Protein AF-A0A2K1WMF1-F1 (afdb_monomer_lite)

Sequence (104 aa):
MASLTKFKQTKEREDVFKSIQCYMYETKSSEEEEAHEYIRNLISNAWKKINEYQFANSHVSQAFIEVAMNLPRMAQCMYQYGDGYGVVHLETKDRVKSSLIKPL

InterPro domains:
  IPR005630 Terpene synthase, metal-binding domain [PF03936] (4-49)
  IPR008949 Isoprenoid synthase domain superfamily [G3DSA:1.10.600.10] (1-104)
  IPR008949 Isoprenoid synthase domain superfamily [SSF48576] (11-104)
  IPR050148 Terpene synthase-like [PTHR31225] (9-87)

Structure (mmCIF, N/CA/C/O backbone):
data_AF-A0A2K1WMF1-F1
#
_entry.id   AF-A0A2K1WMF1-F1
#
loop_
_atom_site.group_PDB
_atom_site.id
_atom_site.type_symbol
_atom_site.label_atom_id
_atom_site.label_alt_id
_atom_site.label_comp_id
_atom_site.label_asym_id
_atom_site.label_entity_id
_atom_site.label_seq_id
_atom_site.pdbx_PDB_ins_code
_atom_site.Cartn_x
_atom_site.Cartn_y
_atom_site.Cartn_z
_atom_site.occupancy
_atom_site.B_iso_or_equiv
_atom_site.auth_seq_id
_atom_site.auth_comp_id
_atom_site.auth_asym_id
_atom_site.auth_atom_id
_atom_site.pdbx_PDB_model_num
ATOM 1 N N . MET A 1 1 ? -2.964 -1.030 2.911 1.00 45.78 1 MET A N 1
ATOM 2 C CA . MET A 1 1 ? -4.273 -1.041 2.217 1.00 45.78 1 MET A CA 1
ATOM 3 C C . MET A 1 1 ? -4.992 -2.372 2.416 1.00 45.78 1 MET A C 1
ATOM 5 O O . MET A 1 1 ? -6.013 -2.348 3.077 1.00 45.78 1 MET A O 1
ATOM 9 N N . ALA A 1 2 ? -4.436 -3.526 2.015 1.00 44.34 2 ALA A N 1
ATOM 10 C CA . ALA A 1 2 ? -5.040 -4.838 2.325 1.00 44.34 2 ALA A CA 1
ATOM 11 C C . ALA A 1 2 ? -5.316 -5.055 3.834 1.00 44.34 2 ALA A C 1
ATOM 13 O O . ALA A 1 2 ? -6.365 -5.567 4.214 1.00 44.34 2 ALA A O 1
ATOM 14 N N . SER A 1 3 ? -4.421 -4.579 4.709 1.00 46.81 3 SER A N 1
ATOM 15 C CA . SER A 1 3 ? -4.611 -4.627 6.169 1.00 46.81 3 SER A CA 1
ATOM 16 C C . SER A 1 3 ? -5.651 -3.633 6.710 1.00 46.81 3 SER A C 1
ATOM 18 O O . SER A 1 3 ? -6.144 -3.837 7.812 1.00 46.81 3 SER A O 1
ATOM 20 N N . LEU A 1 4 ? -5.993 -2.579 5.957 1.00 51.06 4 LEU A N 1
ATOM 21 C CA . LEU A 1 4 ? -6.949 -1.542 6.374 1.00 51.06 4 LEU A CA 1
ATOM 22 C C . LEU A 1 4 ? -8.393 -1.967 6.103 1.00 51.06 4 LEU A C 1
ATOM 24 O O . LEU A 1 4 ? -9.279 -1.733 6.915 1.00 51.06 4 LEU A O 1
ATOM 28 N N . THR A 1 5 ? -8.641 -2.613 4.966 1.00 47.06 5 THR A N 1
ATOM 29 C CA . THR A 1 5 ? -10.014 -2.781 4.474 1.00 47.06 5 THR A CA 1
ATOM 30 C C . THR A 1 5 ? -10.697 -4.063 4.914 1.00 47.06 5 THR A C 1
ATOM 32 O O . THR A 1 5 ? -11.915 -4.208 4.850 1.00 47.06 5 THR A O 1
ATOM 35 N N . LYS A 1 6 ? -9.918 -4.970 5.488 1.00 46.91 6 LYS A N 1
ATOM 36 C CA . LYS A 1 6 ? -10.385 -6.228 6.059 1.00 46.91 6 LYS A CA 1
ATOM 37 C C . LYS A 1 6 ? -11.077 -6.016 7.428 1.00 46.91 6 LYS A C 1
ATOM 39 O O . LYS A 1 6 ? -11.358 -6.991 8.114 1.00 46.91 6 LYS A O 1
ATOM 44 N N . PHE A 1 7 ? -11.305 -4.768 7.850 1.00 45.44 7 PHE A N 1
ATOM 45 C CA . PHE A 1 7 ? -11.810 -4.370 9.171 1.00 45.44 7 PHE A CA 1
ATOM 46 C C . PHE A 1 7 ? -13.276 -4.773 9.435 1.00 45.44 7 PHE A C 1
ATOM 48 O O . PHE A 1 7 ? -13.590 -5.210 10.536 1.00 45.44 7 PHE A O 1
ATOM 55 N N . LYS A 1 8 ? -14.169 -4.729 8.430 1.00 39.06 8 LYS A N 1
ATOM 56 C CA . LYS A 1 8 ? -15.614 -4.978 8.643 1.00 39.06 8 LYS A CA 1
ATOM 57 C C . LYS A 1 8 ? -16.088 -6.436 8.536 1.00 39.06 8 LYS A C 1
ATOM 59 O O . LYS A 1 8 ? -17.201 -6.714 8.964 1.00 39.06 8 LYS A O 1
ATOM 64 N N . GLN A 1 9 ? -15.302 -7.363 7.977 1.00 41.38 9 GLN A N 1
ATOM 65 C CA . GLN A 1 9 ? -15.784 -8.729 7.673 1.00 41.38 9 GLN A CA 1
ATOM 66 C C . GLN A 1 9 ? -15.103 -9.863 8.453 1.00 41.38 9 GLN A C 1
ATOM 68 O O . GLN A 1 9 ? -15.550 -11.002 8.382 1.00 41.38 9 GLN A O 1
ATOM 73 N N . THR A 1 10 ? -14.053 -9.598 9.232 1.00 36.97 10 THR A N 1
ATOM 74 C CA . THR A 1 10 ? -13.353 -10.650 9.989 1.00 36.97 10 THR A CA 1
ATOM 75 C C . THR A 1 10 ? -13.647 -10.530 11.480 1.00 36.97 10 THR A C 1
ATOM 77 O O . THR A 1 10 ? -12.786 -10.109 12.249 1.00 36.97 10 THR A O 1
ATOM 80 N N . LYS A 1 11 ? -14.865 -10.872 11.902 1.00 41.28 11 LYS A N 1
ATOM 81 C CA . LYS A 1 11 ? -15.127 -11.138 13.327 1.00 41.28 11 LYS A CA 1
ATOM 82 C C . LYS A 1 11 ? -14.911 -12.618 13.692 1.00 41.28 11 LYS A C 1
ATOM 84 O O . LYS A 1 11 ? -14.880 -12.939 14.869 1.00 41.28 11 LYS A O 1
ATOM 89 N N . GLU A 1 12 ? -14.709 -13.503 12.706 1.00 44.50 12 GLU A N 1
ATOM 90 C CA . GLU A 1 12 ? -14.765 -14.966 12.914 1.00 44.50 12 GLU A CA 1
ATOM 91 C C . GLU A 1 12 ? -13.575 -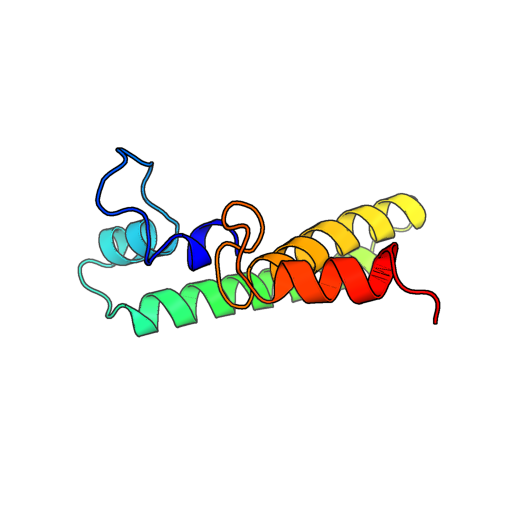15.780 12.373 1.0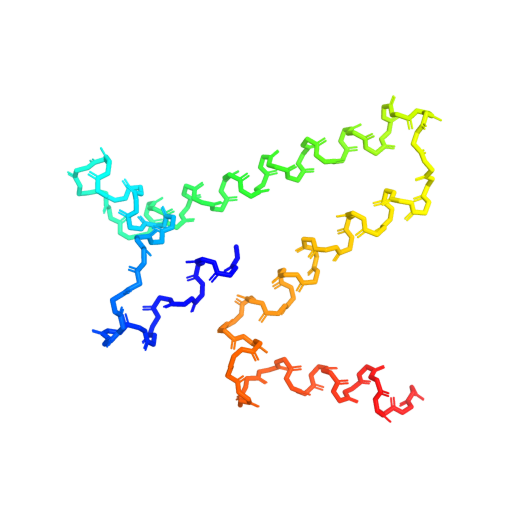0 44.50 12 GLU A C 1
ATOM 93 O O . GLU A 1 12 ? -13.617 -17.006 12.394 1.00 44.50 12 GLU A O 1
ATOM 98 N N . ARG A 1 13 ? -12.490 -15.155 11.900 1.00 44.94 13 ARG A N 1
ATOM 99 C CA . ARG A 1 13 ? -11.257 -15.900 11.589 1.00 44.94 13 ARG A CA 1
ATOM 100 C C . ARG A 1 13 ? -10.131 -15.411 12.475 1.00 44.94 13 ARG A C 1
ATOM 102 O O . ARG A 1 13 ? -9.902 -14.210 12.561 1.00 44.94 13 ARG A O 1
ATOM 109 N N . GLU A 1 14 ? -9.483 -16.373 13.117 1.00 43.78 14 GLU A N 1
ATOM 110 C CA . GLU A 1 14 ? -8.247 -16.284 13.889 1.00 43.78 14 GLU A CA 1
ATOM 111 C C . GLU A 1 14 ? -7.128 -15.730 12.978 1.00 43.78 14 GLU A C 1
ATOM 113 O O . GLU A 1 14 ? -6.332 -16.467 12.407 1.00 43.78 14 GLU A O 1
ATOM 118 N N . ASP A 1 15 ? -7.166 -14.423 12.710 1.00 54.12 15 ASP A N 1
ATOM 119 C CA . ASP A 1 15 ? -6.271 -13.710 11.793 1.00 54.12 15 ASP A CA 1
ATOM 120 C C . ASP A 1 15 ? -5.287 -12.886 12.640 1.00 54.12 15 ASP A C 1
ATOM 122 O O . ASP A 1 15 ? -5.673 -12.265 13.635 1.00 54.12 15 ASP A O 1
ATOM 126 N N . VAL A 1 16 ? -4.012 -12.883 12.240 1.00 56.66 16 VAL A N 1
ATOM 127 C CA . VAL A 1 16 ? -2.938 -12.060 12.824 1.00 56.66 16 VAL A CA 1
ATOM 128 C C . VAL A 1 16 ? -3.412 -10.608 12.964 1.00 56.66 16 VAL A C 1
ATOM 130 O O . VAL A 1 16 ? -4.070 -10.087 12.057 1.00 56.66 16 VAL A O 1
ATOM 133 N N . PHE A 1 17 ? -3.066 -9.947 14.080 1.00 55.91 17 PHE A N 1
ATOM 134 C CA . PHE A 1 17 ? -3.410 -8.541 14.308 1.00 55.91 17 PHE A CA 1
ATOM 135 C C . PHE A 1 17 ? -3.071 -7.690 13.077 1.00 55.91 17 PHE A C 1
ATOM 137 O O . PHE A 1 17 ? -1.955 -7.710 12.554 1.00 55.91 17 PHE A O 1
ATOM 144 N N . LYS A 1 18 ? -4.061 -6.944 12.583 1.00 75.69 18 LYS A N 1
ATOM 145 C CA . LYS A 1 18 ? -3.868 -6.015 11.459 1.00 75.69 18 LYS A CA 1
ATOM 146 C C . LYS A 1 18 ? -3.144 -4.769 11.943 1.00 75.69 18 LYS A C 1
ATOM 148 O O . LYS A 1 18 ? -3.227 -4.428 13.113 1.00 75.69 18 LYS A O 1
ATOM 153 N N . SER A 1 19 ? -2.523 -4.024 11.030 1.00 79.00 19 SER A N 1
ATOM 154 C CA . SER A 1 19 ? -1.730 -2.829 11.365 1.00 79.00 19 SER A CA 1
ATOM 155 C C . SER A 1 19 ? -2.459 -1.812 12.259 1.00 79.00 19 SER A C 1
ATOM 157 O O . SER A 1 19 ? -1.831 -1.236 13.136 1.00 79.00 19 SER A O 1
ATOM 159 N N . ILE A 1 20 ? -3.774 -1.621 12.076 1.00 83.50 20 ILE A N 1
ATOM 160 C CA . ILE A 1 20 ? -4.605 -0.779 12.960 1.00 83.50 20 ILE A CA 1
ATOM 161 C C . ILE A 1 20 ? -4.665 -1.363 14.376 1.00 83.50 20 ILE A C 1
ATOM 163 O O . ILE A 1 20 ? -4.443 -0.653 15.346 1.00 83.50 20 ILE A O 1
ATOM 167 N N . GLN A 1 21 ? -4.930 -2.664 14.498 1.00 82.62 21 GLN A N 1
ATOM 168 C CA . GLN A 1 21 ? -5.030 -3.340 15.791 1.00 82.62 21 GLN A CA 1
ATOM 169 C C . GLN A 1 21 ? -3.676 -3.408 16.504 1.00 82.62 21 GLN A C 1
ATOM 171 O O . GLN A 1 21 ? -3.633 -3.209 17.711 1.00 82.62 21 GLN A O 1
ATOM 176 N N . CYS A 1 22 ? -2.581 -3.638 15.768 1.00 85.19 22 CYS A N 1
ATOM 177 C CA . CYS A 1 22 ? -1.222 -3.539 16.303 1.00 85.19 22 CYS A CA 1
ATOM 178 C C . CYS A 1 22 ? -0.984 -2.151 16.897 1.00 85.19 22 CYS A C 1
ATOM 180 O O . CYS A 1 22 ? -0.590 -2.051 18.052 1.00 85.19 22 CYS A O 1
ATOM 182 N N . TYR A 1 23 ? -1.300 -1.093 16.144 1.00 84.94 23 TYR A N 1
ATOM 183 C CA . TYR A 1 23 ? -1.134 0.276 16.619 1.00 84.94 23 TYR A CA 1
ATOM 184 C C . TYR A 1 23 ? -1.981 0.559 17.866 1.00 84.94 23 TYR A C 1
ATOM 186 O O . TYR A 1 23 ? -1.443 0.996 18.876 1.00 84.94 23 TYR A O 1
ATOM 194 N N . MET A 1 24 ? -3.277 0.234 17.842 1.00 86.19 24 MET A N 1
ATOM 195 C CA . MET A 1 24 ? -4.173 0.439 18.989 1.00 86.19 24 MET A CA 1
ATOM 196 C C . MET A 1 24 ? -3.728 -0.330 20.240 1.00 86.19 24 MET A C 1
ATOM 198 O O . MET A 1 24 ? -3.872 0.163 21.362 1.00 86.19 24 MET A O 1
ATOM 202 N N . TYR A 1 25 ? -3.188 -1.538 20.050 1.00 86.06 25 TYR A N 1
ATOM 203 C CA . TYR A 1 25 ? -2.628 -2.350 21.125 1.00 86.06 25 TYR A CA 1
ATOM 204 C C . TYR A 1 25 ? -1.343 -1.729 21.692 1.00 86.06 25 TYR A C 1
ATOM 206 O O . TYR A 1 25 ? -1.204 -1.600 22.908 1.00 86.06 25 TYR A O 1
ATOM 214 N N . GLU A 1 26 ? -0.423 -1.301 20.824 1.00 84.25 26 GLU A N 1
ATOM 215 C CA . GLU A 1 26 ? 0.854 -0.688 21.207 1.00 84.25 26 GLU A CA 1
ATOM 216 C C . GLU A 1 26 ? 0.670 0.659 21.918 1.00 84.25 26 GLU A C 1
ATOM 218 O O . GLU A 1 26 ? 1.367 0.937 22.897 1.00 84.25 26 GLU A O 1
ATOM 223 N N . THR A 1 27 ? -0.292 1.479 21.486 1.00 84.88 27 THR A N 1
ATOM 224 C CA . THR A 1 27 ? -0.549 2.808 22.065 1.00 84.88 27 THR A CA 1
ATOM 225 C C . THR A 1 27 ? -1.551 2.797 23.219 1.00 84.88 27 THR A C 1
ATOM 227 O O . THR A 1 27 ? -1.861 3.854 23.762 1.00 84.88 27 THR A O 1
ATOM 230 N N . LYS A 1 28 ? -2.026 1.615 23.638 1.00 77.56 28 LYS A N 1
ATOM 231 C CA . LYS A 1 28 ? -2.898 1.406 24.806 1.00 77.56 28 LYS A CA 1
ATOM 232 C C . LYS A 1 28 ? -4.148 2.300 24.824 1.00 77.56 28 LYS A C 1
ATOM 234 O O . LYS A 1 28 ? -4.385 2.991 25.816 1.00 77.56 28 LYS A O 1
ATOM 239 N N . SER A 1 29 ? -5.004 2.162 23.806 1.00 63.16 29 SER A N 1
ATOM 240 C CA . SER A 1 29 ? -6.343 2.795 23.670 1.00 63.16 29 SER A CA 1
ATOM 241 C C . SER A 1 29 ? -6.395 4.089 22.845 1.00 63.16 29 SER A C 1
ATOM 243 O O . SER A 1 29 ? -7.136 5.004 23.198 1.00 63.16 29 SER A O 1
ATOM 245 N N . SER A 1 30 ? -5.651 4.168 21.735 1.00 73.56 30 SER A N 1
ATOM 246 C CA . SER A 1 30 ? -5.946 5.187 20.714 1.00 73.56 30 SER A CA 1
ATOM 247 C C . SER A 1 30 ? -7.348 4.970 20.139 1.00 73.56 30 SER A C 1
ATOM 249 O O . SER A 1 30 ? -7.817 3.831 20.017 1.00 73.56 30 SER A O 1
ATOM 251 N N . GLU A 1 31 ? -8.033 6.063 19.806 1.00 84.31 31 GLU A N 1
ATOM 252 C CA . GLU A 1 31 ? -9.299 5.983 19.081 1.00 84.31 31 GLU A CA 1
ATOM 253 C C . GLU A 1 31 ? -9.058 5.346 17.703 1.00 84.31 31 GLU A C 1
ATOM 255 O O . GLU A 1 31 ? -7.999 5.515 17.095 1.00 84.31 31 GLU A O 1
ATOM 260 N N . GLU A 1 32 ? -10.039 4.609 17.180 1.00 84.19 32 GLU A N 1
ATOM 261 C CA . GLU A 1 32 ? -9.917 3.960 15.868 1.00 84.19 32 GLU A CA 1
ATOM 262 C C . GLU A 1 32 ? -9.535 4.967 14.768 1.00 84.19 32 GLU A C 1
ATOM 264 O O . GLU A 1 32 ? -8.682 4.674 13.929 1.00 84.19 32 GLU A O 1
ATOM 269 N N . GLU A 1 33 ? -10.088 6.184 14.805 1.00 86.06 33 GLU A N 1
ATOM 270 C CA . GLU A 1 33 ? -9.767 7.219 13.817 1.00 86.06 33 GLU A CA 1
ATOM 271 C C . GLU A 1 33 ? -8.299 7.672 13.899 1.00 86.06 33 GLU A C 1
ATOM 273 O O . GLU A 1 33 ? -7.667 7.850 12.859 1.00 86.06 33 GLU A O 1
ATOM 278 N N . GLU A 1 34 ? -7.716 7.765 15.099 1.00 88.75 34 GLU A N 1
ATOM 279 C CA . GLU 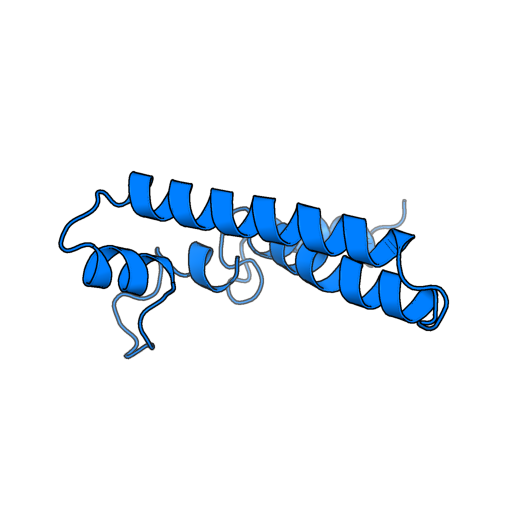A 1 34 ? -6.294 8.092 15.285 1.00 88.75 34 GLU A CA 1
ATOM 280 C C . GLU A 1 34 ? -5.403 7.007 14.666 1.00 88.75 34 GLU A C 1
ATOM 282 O O . GLU A 1 34 ? -4.449 7.300 13.940 1.00 88.75 34 GLU A O 1
ATOM 287 N N . ALA A 1 35 ? -5.753 5.734 14.869 1.00 87.19 35 ALA A N 1
ATOM 288 C CA . ALA A 1 35 ? -5.053 4.622 14.239 1.00 87.19 35 ALA A CA 1
ATOM 289 C C . ALA A 1 35 ? -5.166 4.672 12.705 1.00 87.19 35 ALA A C 1
ATOM 291 O O . ALA A 1 35 ? -4.189 4.438 11.987 1.00 87.19 35 ALA A O 1
ATOM 292 N N . HIS A 1 36 ? -6.343 5.012 12.178 1.00 86.06 36 HIS A N 1
ATOM 293 C CA . HIS A 1 36 ? -6.547 5.193 10.743 1.00 86.06 36 HIS A CA 1
ATOM 294 C C . HIS A 1 36 ? -5.724 6.361 10.182 1.00 86.06 36 HIS A C 1
ATOM 296 O O . HIS A 1 36 ? -5.091 6.209 9.130 1.00 86.06 36 HIS A O 1
ATOM 302 N N . GLU A 1 37 ? -5.691 7.502 10.867 1.00 90.62 37 GLU A N 1
ATOM 303 C CA . GLU A 1 37 ? -4.873 8.656 10.495 1.00 90.62 37 GLU A CA 1
ATOM 304 C C . GLU A 1 37 ? -3.379 8.319 10.523 1.00 90.62 37 GLU A C 1
ATOM 306 O O . GLU A 1 37 ? -2.662 8.593 9.555 1.00 90.62 37 GLU A O 1
ATOM 311 N N . TYR A 1 38 ? -2.914 7.630 11.565 1.00 90.56 38 TYR A N 1
ATOM 312 C CA . TYR A 1 38 ? -1.533 7.176 11.672 1.00 90.56 38 TYR A CA 1
ATOM 313 C C . TYR A 1 38 ? -1.125 6.300 10.479 1.00 90.56 38 TYR A C 1
ATOM 315 O O . TYR A 1 38 ? -0.105 6.558 9.831 1.00 90.56 38 TYR A O 1
ATOM 323 N N . ILE A 1 39 ? -1.943 5.307 10.107 1.00 88.62 39 ILE A N 1
ATOM 324 C CA . ILE A 1 39 ? -1.635 4.466 8.943 1.0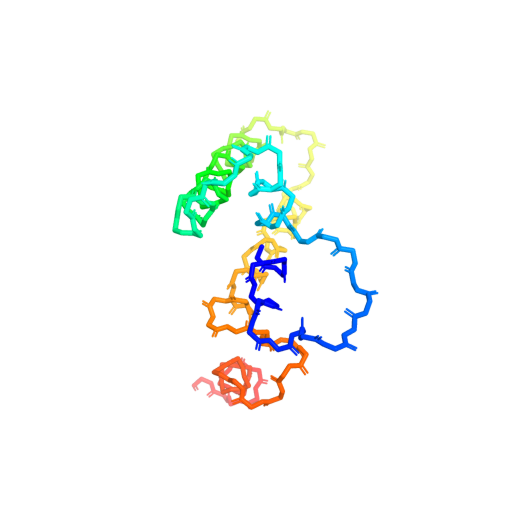0 88.62 39 ILE A CA 1
ATOM 325 C C . ILE A 1 39 ? -1.695 5.269 7.631 1.00 88.62 39 ILE A C 1
ATOM 327 O O . ILE A 1 39 ? -0.855 5.050 6.752 1.00 88.62 39 ILE A O 1
ATOM 331 N N . ARG A 1 40 ? -2.632 6.219 7.471 1.00 89.69 40 ARG A N 1
ATOM 332 C CA . ARG A 1 40 ? -2.661 7.124 6.300 1.00 89.69 40 ARG A CA 1
ATOM 333 C C . ARG A 1 40 ? -1.362 7.932 6.199 1.00 89.69 40 ARG A C 1
ATOM 335 O O . ARG A 1 40 ? -0.787 8.025 5.112 1.00 89.69 40 ARG A O 1
ATOM 342 N N . ASN A 1 41 ? -0.858 8.433 7.324 1.00 92.94 41 ASN A N 1
ATOM 343 C CA . ASN A 1 41 ? 0.408 9.158 7.395 1.00 92.94 41 ASN A CA 1
ATOM 344 C C . ASN A 1 41 ? 1.606 8.264 7.047 1.00 92.94 41 ASN A C 1
ATOM 346 O O . ASN A 1 41 ? 2.469 8.678 6.269 1.00 92.94 41 ASN A O 1
ATOM 350 N N . LEU A 1 42 ? 1.640 7.015 7.524 1.00 92.81 42 LEU A N 1
ATOM 351 C CA . LEU A 1 42 ? 2.669 6.048 7.125 1.00 92.81 42 LEU A CA 1
ATOM 352 C C . LEU A 1 42 ? 2.660 5.777 5.615 1.00 92.81 42 LEU A C 1
ATOM 354 O O . LEU A 1 42 ? 3.720 5.761 4.991 1.00 92.81 42 LEU A O 1
ATOM 358 N N . ILE A 1 43 ? 1.478 5.610 5.014 1.00 90.50 43 ILE A N 1
ATOM 359 C CA . ILE A 1 43 ? 1.333 5.422 3.563 1.00 90.50 43 ILE A CA 1
ATOM 360 C C . ILE A 1 43 ? 1.839 6.657 2.805 1.00 90.50 43 ILE A C 1
ATOM 362 O O . ILE A 1 43 ? 2.585 6.516 1.838 1.00 90.50 43 ILE A O 1
ATOM 366 N N . SER A 1 44 ? 1.473 7.861 3.252 1.00 93.19 44 SER A N 1
ATOM 367 C CA . SER A 1 44 ? 1.937 9.125 2.661 1.00 93.19 44 SER A CA 1
ATOM 368 C C . SER A 1 44 ? 3.464 9.255 2.719 1.00 93.19 44 SER A C 1
ATOM 370 O O . SER A 1 44 ? 4.115 9.560 1.719 1.00 93.19 44 SER A O 1
ATOM 372 N N . ASN A 1 45 ? 4.065 8.933 3.865 1.00 94.00 45 ASN A N 1
ATOM 373 C CA . ASN A 1 45 ? 5.515 8.966 4.037 1.00 94.00 45 ASN A CA 1
ATOM 374 C C . ASN A 1 45 ? 6.231 7.902 3.193 1.00 94.00 45 ASN A C 1
ATOM 376 O O . ASN A 1 45 ? 7.296 8.177 2.642 1.00 94.00 45 ASN A O 1
ATOM 380 N N . ALA A 1 46 ? 5.650 6.708 3.042 1.00 91.38 46 ALA A N 1
ATOM 381 C CA . ALA A 1 46 ? 6.176 5.687 2.141 1.00 91.38 46 ALA A CA 1
ATOM 382 C C . ALA A 1 46 ? 6.162 6.165 0.680 1.00 91.38 46 ALA A C 1
ATOM 384 O O . ALA A 1 46 ? 7.156 5.996 -0.022 1.00 91.38 46 ALA A O 1
ATOM 385 N N . TRP A 1 47 ? 5.089 6.832 0.243 1.00 91.69 47 TRP A N 1
ATOM 386 C CA . TRP A 1 47 ? 5.005 7.419 -1.098 1.00 91.69 47 TRP A CA 1
ATOM 387 C C . TRP A 1 47 ? 6.076 8.480 -1.359 1.00 91.69 47 TRP A C 1
ATOM 389 O O . TRP A 1 47 ? 6.665 8.482 -2.437 1.00 91.69 47 TRP A O 1
ATOM 399 N N . LYS A 1 48 ? 6.373 9.343 -0.380 1.00 91.88 48 LYS A N 1
ATOM 400 C CA . LYS A 1 48 ? 7.460 10.332 -0.499 1.00 91.88 48 LYS A CA 1
ATOM 401 C C . LYS A 1 48 ? 8.806 9.656 -0.762 1.00 91.88 48 LYS A C 1
ATOM 403 O O . LYS A 1 48 ? 9.457 9.982 -1.748 1.00 91.88 48 LYS A O 1
ATOM 408 N N . LYS A 1 49 ? 9.156 8.644 0.040 1.00 89.25 49 LYS A N 1
ATOM 409 C CA . LYS A 1 49 ? 10.399 7.872 -0.133 1.00 89.25 49 LYS A CA 1
ATOM 410 C C . LYS A 1 49 ? 10.463 7.183 -1.492 1.00 89.25 49 LYS A C 1
ATOM 412 O O . LYS A 1 49 ? 11.487 7.205 -2.161 1.00 89.25 49 LYS A O 1
ATOM 417 N N . ILE A 1 50 ? 9.362 6.564 -1.905 1.00 85.44 50 ILE A N 1
ATOM 418 C CA . ILE A 1 50 ? 9.258 5.883 -3.195 1.00 85.44 50 ILE A CA 1
ATOM 419 C C . ILE A 1 50 ? 9.502 6.862 -4.360 1.00 85.44 50 ILE A C 1
ATOM 421 O O . ILE A 1 50 ? 10.258 6.545 -5.277 1.00 85.44 50 ILE A O 1
ATOM 425 N N . ASN A 1 51 ? 8.911 8.058 -4.302 1.00 86.38 51 ASN A N 1
ATOM 426 C CA . ASN A 1 51 ? 9.125 9.091 -5.314 1.00 86.38 51 ASN A CA 1
ATOM 427 C C . ASN A 1 51 ? 10.583 9.570 -5.325 1.00 86.38 51 ASN A C 1
ATOM 429 O O . ASN A 1 51 ? 11.161 9.707 -6.394 1.00 86.38 51 ASN A O 1
ATOM 433 N N . GLU A 1 52 ? 11.207 9.769 -4.161 1.00 86.31 52 GLU A N 1
ATOM 434 C CA . GLU A 1 52 ? 12.636 10.104 -4.072 1.00 86.31 52 GLU A CA 1
ATOM 435 C C . GLU A 1 52 ? 13.512 9.027 -4.737 1.00 86.31 52 GLU A C 1
ATOM 437 O O . GLU A 1 52 ? 14.383 9.344 -5.548 1.00 86.31 52 GLU A O 1
ATOM 442 N N . TYR A 1 53 ? 13.239 7.744 -4.469 1.00 79.44 53 TYR A N 1
ATOM 443 C CA . TYR A 1 53 ? 13.969 6.623 -5.068 1.00 79.44 53 TYR A CA 1
ATOM 444 C C . TYR A 1 53 ? 13.840 6.545 -6.592 1.00 79.44 53 TYR A C 1
ATOM 446 O O . TYR A 1 53 ? 14.804 6.153 -7.253 1.00 79.44 53 TYR A O 1
ATOM 454 N N . GLN A 1 54 ? 12.687 6.924 -7.153 1.00 75.25 54 GLN A N 1
ATOM 455 C CA . GLN A 1 54 ? 12.480 6.964 -8.604 1.00 75.25 54 GLN A CA 1
ATOM 456 C C . GLN A 1 54 ? 13.460 7.921 -9.297 1.00 75.25 54 GLN A C 1
ATOM 458 O O . GLN A 1 54 ? 13.913 7.629 -10.400 1.00 75.25 54 GLN A O 1
ATOM 463 N N . PHE A 1 55 ? 13.799 9.043 -8.657 1.00 73.62 55 PHE A N 1
ATOM 464 C CA . PHE A 1 55 ? 14.697 10.048 -9.232 1.00 73.62 55 PHE A CA 1
ATOM 465 C C . PHE A 1 55 ? 16.171 9.844 -8.851 1.00 73.62 55 PHE A C 1
ATOM 467 O O . PHE A 1 55 ? 17.047 10.374 -9.528 1.00 73.62 55 PHE A O 1
ATOM 474 N N . ALA A 1 56 ? 16.458 9.081 -7.792 1.00 76.62 56 ALA A N 1
ATOM 475 C CA . ALA A 1 56 ? 17.813 8.926 -7.260 1.00 76.62 56 ALA A CA 1
ATOM 476 C C . ALA A 1 56 ? 18.613 7.745 -7.848 1.00 76.62 56 ALA A C 1
ATOM 478 O O . ALA A 1 56 ? 19.841 7.752 -7.771 1.00 76.62 56 ALA A O 1
ATOM 479 N N . ASN A 1 57 ? 17.962 6.724 -8.418 1.00 69.75 57 ASN A N 1
ATOM 480 C CA . ASN A 1 57 ? 18.631 5.472 -8.793 1.00 69.75 57 ASN A CA 1
ATOM 481 C C . ASN A 1 57 ? 18.798 5.291 -10.307 1.00 69.75 57 ASN A C 1
ATOM 483 O O . ASN A 1 57 ? 17.913 4.769 -10.978 1.00 69.75 57 ASN A O 1
ATOM 487 N N . SER A 1 58 ? 19.990 5.597 -10.828 1.00 68.44 58 SER A N 1
ATOM 488 C CA . SER A 1 58 ? 20.367 5.315 -12.225 1.00 68.44 58 SER A CA 1
ATOM 489 C C . SER A 1 58 ? 20.681 3.836 -12.506 1.00 68.44 58 SER A C 1
ATOM 491 O O . SER A 1 58 ? 20.738 3.426 -13.663 1.00 68.44 58 SER A O 1
ATOM 493 N N . HIS A 1 59 ? 20.893 3.026 -11.461 1.00 80.19 59 HIS A N 1
ATOM 494 C CA . HIS A 1 59 ? 21.317 1.622 -11.571 1.00 80.19 59 HIS A CA 1
ATOM 495 C C . HIS A 1 59 ? 20.163 0.615 -11.677 1.00 80.19 59 HIS A C 1
ATOM 497 O O . HIS A 1 59 ? 20.401 -0.569 -11.911 1.00 80.19 59 HIS A O 1
ATOM 503 N N . VAL A 1 60 ? 18.920 1.060 -11.488 1.00 80.81 60 VAL A N 1
ATOM 504 C CA . VAL A 1 60 ? 17.726 0.211 -11.560 1.00 80.81 60 VAL A CA 1
ATOM 505 C C . VAL A 1 60 ? 17.019 0.483 -12.881 1.00 80.81 60 VAL A C 1
ATOM 507 O O . VAL A 1 60 ? 16.905 1.632 -13.300 1.00 80.81 60 VAL A O 1
ATOM 510 N N . SER A 1 61 ? 16.542 -0.563 -13.560 1.00 87.81 61 SER A N 1
ATOM 511 C CA . SER A 1 61 ? 15.846 -0.370 -14.831 1.00 87.81 61 SER A CA 1
ATOM 512 C C . SER A 1 61 ? 14.538 0.396 -14.628 1.00 87.81 61 SER A C 1
ATOM 514 O O . SER A 1 61 ? 13.778 0.136 -13.692 1.00 87.81 61 SER A O 1
ATOM 516 N N . GLN A 1 62 ? 14.243 1.307 -15.554 1.00 84.50 62 GLN A N 1
ATOM 517 C CA . GLN A 1 62 ? 13.011 2.092 -15.527 1.00 84.50 62 GLN A CA 1
ATOM 518 C C . GLN A 1 62 ? 11.761 1.197 -15.487 1.00 84.50 62 GLN A C 1
ATOM 520 O O . GLN A 1 62 ? 10.840 1.450 -14.716 1.00 84.50 62 GLN A O 1
ATOM 525 N N . ALA A 1 63 ? 11.768 0.096 -16.245 1.00 88.19 63 ALA A N 1
ATOM 526 C CA . ALA A 1 63 ? 10.681 -0.880 -16.254 1.00 88.19 63 ALA A CA 1
ATOM 527 C C . ALA A 1 63 ? 10.458 -1.528 -14.877 1.00 88.19 63 ALA A C 1
ATOM 529 O O . ALA A 1 63 ? 9.318 -1.724 -14.457 1.00 88.19 63 ALA A O 1
ATOM 530 N N . PHE A 1 64 ? 11.532 -1.841 -14.143 1.00 86.81 64 PHE A N 1
ATOM 531 C CA . PHE A 1 64 ? 11.403 -2.371 -12.787 1.00 86.81 64 PHE A CA 1
ATOM 532 C C . PHE A 1 64 ? 10.792 -1.334 -11.843 1.00 86.81 64 PHE A C 1
ATOM 534 O O . PHE A 1 64 ? 9.889 -1.669 -11.078 1.00 86.81 64 PHE A O 1
ATOM 541 N N . ILE A 1 65 ? 11.243 -0.077 -11.925 1.00 86.50 65 ILE A N 1
ATOM 542 C CA . ILE A 1 65 ? 10.683 1.024 -11.133 1.00 86.50 65 ILE A CA 1
ATOM 543 C C . ILE A 1 65 ? 9.185 1.162 -11.423 1.00 86.50 65 ILE A C 1
ATOM 545 O O . ILE A 1 65 ? 8.385 1.208 -10.495 1.00 86.50 65 ILE A O 1
ATOM 549 N N . GLU A 1 66 ? 8.774 1.149 -12.690 1.00 87.69 66 GLU A N 1
ATOM 550 C CA . GLU A 1 66 ? 7.362 1.242 -13.075 1.00 87.69 66 GLU A CA 1
ATOM 551 C C . GLU A 1 66 ? 6.510 0.107 -12.500 1.00 87.69 66 GLU A C 1
ATOM 553 O O . GLU A 1 66 ? 5.444 0.361 -11.932 1.00 87.69 66 GLU A O 1
ATOM 558 N N . VAL A 1 67 ? 6.980 -1.140 -12.585 1.00 89.50 67 VAL A N 1
ATOM 559 C CA . VAL A 1 67 ? 6.274 -2.287 -11.996 1.00 89.50 67 VAL A CA 1
ATOM 560 C C . VAL A 1 67 ? 6.189 -2.144 -10.475 1.00 89.50 67 VAL A C 1
ATOM 562 O O . VAL A 1 67 ? 5.100 -2.277 -9.910 1.00 89.50 67 VAL A O 1
ATOM 565 N N . ALA A 1 68 ? 7.299 -1.804 -9.815 1.00 88.00 68 ALA A N 1
ATOM 566 C CA . ALA A 1 68 ? 7.346 -1.600 -8.370 1.00 88.00 68 ALA A CA 1
ATOM 567 C C . ALA A 1 68 ? 6.396 -0.479 -7.910 1.00 88.00 68 ALA A C 1
ATOM 569 O O . ALA A 1 68 ? 5.762 -0.613 -6.866 1.00 88.00 68 ALA A O 1
ATOM 570 N N . MET A 1 69 ? 6.236 0.581 -8.709 1.00 88.81 69 MET A N 1
ATOM 571 C CA . MET A 1 69 ? 5.299 1.688 -8.474 1.00 88.81 69 MET A CA 1
ATOM 572 C C . MET A 1 69 ? 3.839 1.303 -8.694 1.00 88.81 69 MET A C 1
ATOM 574 O O . MET A 1 69 ? 2.943 1.790 -7.999 1.00 88.81 69 MET A O 1
ATOM 578 N N . ASN A 1 70 ? 3.570 0.443 -9.672 1.00 91.50 70 ASN A N 1
ATOM 579 C CA . ASN A 1 70 ? 2.209 0.051 -10.012 1.00 91.50 70 ASN A CA 1
ATOM 580 C C . ASN A 1 70 ? 1.604 -0.916 -8.988 1.00 91.50 70 ASN A C 1
ATOM 582 O O . ASN A 1 70 ? 0.389 -0.904 -8.805 1.00 91.50 70 ASN A O 1
ATOM 586 N N . LEU A 1 71 ? 2.419 -1.679 -8.253 1.00 90.94 71 LEU A N 1
ATOM 587 C CA . LEU A 1 71 ? 1.948 -2.550 -7.170 1.00 90.94 71 LEU A CA 1
ATOM 588 C C . LEU A 1 71 ? 1.197 -1.798 -6.047 1.00 90.94 71 LEU A C 1
ATOM 590 O O . LEU A 1 71 ? 0.038 -2.134 -5.786 1.00 90.94 71 LEU A O 1
ATOM 594 N N . PRO A 1 72 ? 1.764 -0.769 -5.385 1.00 90.50 72 PRO A N 1
ATOM 595 C CA . PRO A 1 72 ? 1.044 -0.018 -4.360 1.00 90.50 72 PRO A CA 1
ATOM 596 C C . PRO A 1 72 ? -0.156 0.753 -4.929 1.00 90.50 72 PRO A C 1
ATOM 598 O O . PRO A 1 72 ? -1.173 0.852 -4.241 1.00 90.50 72 PRO A O 1
ATOM 601 N N . ARG A 1 73 ? -0.103 1.229 -6.185 1.00 91.25 73 ARG A N 1
ATOM 602 C CA . ARG A 1 73 ? -1.265 1.849 -6.861 1.00 91.25 73 ARG A CA 1
ATOM 603 C C . ARG A 1 73 ? -2.399 0.853 -7.065 1.00 91.25 73 ARG A C 1
ATOM 605 O O . ARG A 1 73 ? -3.548 1.161 -6.755 1.00 91.25 73 ARG A O 1
ATOM 612 N N . MET A 1 74 ? -2.076 -0.348 -7.543 1.00 90.88 74 MET A N 1
ATOM 613 C CA . MET A 1 74 ? -3.037 -1.437 -7.696 1.00 90.88 74 MET A CA 1
ATOM 614 C C . MET A 1 74 ? -3.665 -1.764 -6.343 1.00 90.88 74 MET A C 1
ATOM 616 O O . MET A 1 74 ? -4.886 -1.791 -6.234 1.00 90.88 74 MET A O 1
ATOM 620 N N . ALA A 1 75 ? -2.858 -1.915 -5.290 1.00 89.19 75 ALA A N 1
ATOM 621 C CA . ALA A 1 75 ? -3.376 -2.144 -3.948 1.00 89.19 75 ALA A CA 1
ATOM 622 C C . ALA A 1 75 ? -4.308 -1.005 -3.494 1.00 89.19 75 ALA A C 1
ATOM 624 O O . ALA A 1 75 ? -5.381 -1.269 -2.965 1.00 89.19 75 ALA A O 1
ATOM 625 N N . GLN A 1 76 ? -3.961 0.262 -3.719 1.00 88.50 76 GLN A N 1
ATOM 626 C CA . GLN A 1 76 ? -4.862 1.366 -3.384 1.00 88.50 76 GLN A CA 1
ATOM 627 C C . GLN A 1 76 ? -6.182 1.297 -4.160 1.00 88.50 76 GLN A C 1
ATOM 629 O O . GLN A 1 76 ? -7.234 1.429 -3.545 1.00 88.50 76 GLN A O 1
ATOM 634 N N . CYS A 1 77 ? -6.139 1.024 -5.466 1.00 87.50 77 CYS A N 1
ATOM 635 C CA . CYS A 1 77 ? -7.331 0.900 -6.308 1.00 87.50 77 CYS A CA 1
ATOM 636 C C . CYS A 1 77 ? -8.256 -0.239 -5.851 1.00 87.50 77 CYS A C 1
ATOM 638 O O . CYS A 1 77 ? -9.468 -0.047 -5.755 1.00 87.50 77 CYS A O 1
ATOM 640 N N . MET A 1 78 ? -7.681 -1.401 -5.530 1.00 86.38 78 MET A N 1
ATOM 641 C CA . MET A 1 78 ? -8.427 -2.593 -5.114 1.00 86.38 78 MET A CA 1
ATOM 642 C C . MET A 1 78 ? -9.050 -2.444 -3.724 1.00 86.38 78 MET A C 1
ATOM 644 O O . MET A 1 78 ? -10.106 -3.013 -3.468 1.00 86.38 78 MET A O 1
ATOM 648 N N . TYR A 1 79 ? -8.401 -1.695 -2.829 1.00 86.38 79 TYR A N 1
ATOM 649 C CA . TYR A 1 79 ? -8.739 -1.662 -1.405 1.00 86.38 79 TYR A CA 1
ATOM 650 C C . TYR A 1 79 ? -9.304 -0.317 -0.917 1.00 86.38 79 TYR A C 1
ATOM 652 O O . TYR A 1 79 ? -9.469 -0.130 0.288 1.00 86.38 79 TYR A O 1
ATOM 660 N N . GLN A 1 80 ? -9.591 0.625 -1.823 1.00 84.38 80 GLN A N 1
ATOM 661 C CA . GLN A 1 80 ? -10.079 1.970 -1.488 1.00 84.38 80 GLN A CA 1
ATOM 662 C C . GLN A 1 80 ? -11.433 1.963 -0.759 1.00 84.38 80 GLN A C 1
ATOM 664 O O . GLN A 1 80 ? -11.632 2.773 0.142 1.00 84.38 80 GLN A O 1
ATOM 669 N N . TYR A 1 81 ? -12.346 1.063 -1.140 1.00 83.88 81 TYR A N 1
ATOM 670 C CA . TYR A 1 81 ? -13.733 1.030 -0.638 1.00 83.88 81 TYR A CA 1
ATOM 671 C C . TYR A 1 81 ? -14.098 -0.241 0.125 1.00 83.88 81 TYR A C 1
ATOM 673 O O . TYR A 1 81 ? -15.188 -0.367 0.670 1.00 83.88 81 TYR A O 1
ATOM 681 N N . GLY A 1 82 ? -13.209 -1.218 0.153 1.00 82.69 82 GLY A N 1
ATOM 682 C CA . GLY A 1 82 ? -13.535 -2.540 0.658 1.00 82.69 82 GLY A CA 1
ATOM 683 C C . GLY A 1 82 ? -12.413 -3.523 0.384 1.00 82.69 82 GLY A C 1
ATOM 684 O O . GLY A 1 82 ? -11.388 -3.176 -0.201 1.00 82.69 82 GLY A O 1
ATOM 685 N N . ASP A 1 83 ? -12.610 -4.771 0.776 1.00 84.44 83 ASP A N 1
ATOM 686 C CA . ASP A 1 83 ? -11.814 -5.865 0.233 1.00 84.44 83 ASP A CA 1
ATOM 687 C C . ASP A 1 83 ? -12.244 -6.158 -1.215 1.00 84.44 83 ASP A C 1
ATOM 689 O O . ASP A 1 83 ? -12.980 -7.103 -1.481 1.00 84.44 83 ASP A O 1
ATOM 693 N N . GLY A 1 84 ? -11.807 -5.327 -2.165 1.00 85.69 84 GLY A N 1
ATOM 694 C CA . GLY A 1 84 ? -12.166 -5.464 -3.578 1.00 85.69 84 GLY A CA 1
ATOM 695 C C . GLY A 1 84 ? -11.529 -6.654 -4.295 1.00 85.69 84 GLY A C 1
ATOM 696 O O . GLY A 1 84 ? -11.794 -6.841 -5.480 1.00 85.69 84 GLY A O 1
ATOM 697 N N . TYR A 1 85 ? -10.680 -7.430 -3.614 1.00 84.56 85 TYR A N 1
ATOM 698 C CA . TYR A 1 85 ? -10.078 -8.649 -4.153 1.00 84.56 85 TYR A CA 1
ATOM 699 C C . TYR A 1 85 ? -10.821 -9.900 -3.672 1.00 84.56 85 TYR A C 1
ATOM 701 O O . TYR A 1 85 ? -11.205 -10.738 -4.484 1.00 84.56 85 TYR A O 1
ATOM 709 N N . GLY A 1 86 ? -11.043 -10.021 -2.361 1.00 81.94 86 GLY A N 1
ATOM 710 C CA . GLY A 1 86 ? -11.735 -11.160 -1.760 1.00 81.94 86 GLY A CA 1
ATOM 711 C C . GLY A 1 86 ? -13.257 -11.103 -1.902 1.00 81.94 86 GLY A C 1
ATOM 712 O O . GLY A 1 86 ? -13.907 -12.149 -1.903 1.00 81.94 86 GLY A O 1
ATOM 713 N N . VAL A 1 87 ? -13.839 -9.907 -2.052 1.00 82.00 87 VAL A N 1
ATOM 714 C CA . VAL A 1 87 ? -15.294 -9.709 -2.116 1.00 82.00 87 VAL A CA 1
ATOM 715 C C . VAL A 1 87 ? -15.734 -9.369 -3.540 1.00 82.00 87 VAL A C 1
ATOM 717 O O . VAL A 1 87 ? -15.452 -8.304 -4.082 1.00 82.00 87 VAL A O 1
ATOM 720 N N . VAL A 1 88 ? -16.507 -10.279 -4.136 1.00 69.56 88 VAL A N 1
ATOM 721 C CA . VAL A 1 88 ? -16.901 -10.266 -5.560 1.00 69.56 88 VAL A CA 1
ATOM 722 C C . VAL A 1 88 ? -17.905 -9.154 -5.926 1.00 69.56 88 VAL A C 1
ATOM 724 O O . VAL A 1 88 ? -18.120 -8.877 -7.106 1.00 69.56 88 VAL A O 1
ATOM 727 N N . HIS A 1 89 ? -18.532 -8.502 -4.945 1.00 69.12 89 HIS A N 1
ATOM 728 C CA . HIS A 1 89 ? -19.654 -7.572 -5.153 1.00 69.12 89 HIS A CA 1
ATOM 729 C C . HIS A 1 89 ? -19.326 -6.095 -4.883 1.00 69.12 89 HIS A C 1
ATOM 731 O O . HIS A 1 89 ? -20.231 -5.319 -4.598 1.00 69.12 89 HIS A O 1
ATOM 737 N N . LEU A 1 90 ? -18.055 -5.702 -4.976 1.00 75.88 90 LEU A N 1
ATOM 738 C CA . LEU A 1 90 ? -17.624 -4.313 -4.776 1.00 75.88 90 LEU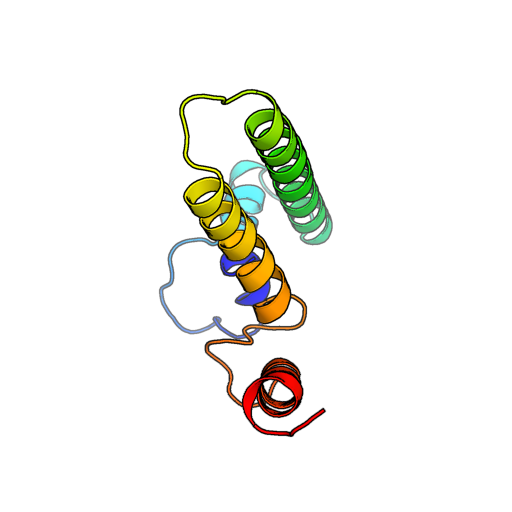 A CA 1
ATOM 739 C C . LEU A 1 90 ? -17.378 -3.572 -6.097 1.00 75.88 90 LEU A C 1
ATOM 741 O O . LEU A 1 90 ? -17.268 -4.180 -7.165 1.00 75.88 90 LEU A O 1
ATOM 745 N N . GLU A 1 91 ? -17.217 -2.252 -5.996 1.00 82.94 91 GLU A N 1
ATOM 746 C CA . GLU A 1 91 ? -16.958 -1.294 -7.083 1.00 82.94 91 GLU A CA 1
ATOM 747 C C . GLU A 1 91 ? -15.794 -1.728 -7.990 1.00 82.94 91 GLU A C 1
ATOM 749 O O . GLU A 1 91 ? -15.744 -1.416 -9.182 1.00 82.94 91 GLU A O 1
ATOM 754 N N . THR A 1 92 ? -14.861 -2.502 -7.439 1.00 85.62 92 THR A N 1
ATOM 755 C CA . THR A 1 92 ? -13.729 -3.092 -8.149 1.00 85.62 92 THR A CA 1
ATOM 756 C C . THR A 1 92 ? -14.154 -3.974 -9.324 1.00 85.62 92 THR A C 1
ATOM 758 O O . THR A 1 92 ? -13.512 -3.933 -10.372 1.00 85.62 92 THR A O 1
ATOM 761 N N . LYS A 1 93 ? -15.257 -4.726 -9.216 1.00 85.06 93 LYS A N 1
ATOM 762 C CA . LYS A 1 93 ? -15.752 -5.581 -10.309 1.00 85.06 93 LYS A CA 1
ATOM 763 C C . LYS A 1 93 ? -16.173 -4.762 -11.526 1.00 85.06 93 LYS A C 1
ATOM 765 O O . LYS A 1 93 ? -15.862 -5.138 -12.658 1.00 85.06 93 LYS A O 1
ATOM 770 N N . ASP A 1 94 ? -16.863 -3.650 -11.302 1.00 88.19 94 ASP A N 1
ATOM 771 C CA . ASP A 1 94 ? -17.313 -2.777 -12.385 1.00 88.19 94 ASP A CA 1
ATOM 772 C C . ASP A 1 94 ? -16.141 -2.025 -13.014 1.00 88.19 94 ASP A C 1
ATOM 774 O O . ASP A 1 94 ? -16.067 -1.938 -14.242 1.00 88.19 94 ASP A O 1
ATOM 778 N N . ARG A 1 95 ? -15.166 -1.595 -12.200 1.00 87.00 95 ARG A N 1
ATOM 779 C CA . ARG A 1 95 ? -13.891 -1.042 -12.686 1.00 87.00 95 ARG A CA 1
ATOM 780 C C . ARG A 1 95 ? -13.151 -2.036 -13.584 1.00 87.00 95 ARG A C 1
ATOM 782 O O . ARG A 1 95 ? -12.791 -1.688 -14.702 1.00 87.00 95 ARG A O 1
ATOM 789 N N . VAL A 1 96 ? -12.993 -3.288 -13.149 1.00 87.56 96 VAL A N 1
ATOM 790 C CA . VAL A 1 96 ? -12.331 -4.341 -13.942 1.00 87.56 96 VAL A CA 1
ATOM 791 C C . VAL A 1 96 ? -13.063 -4.589 -15.261 1.00 87.56 96 VAL A C 1
ATOM 793 O O . VAL A 1 96 ? -12.431 -4.635 -16.315 1.00 87.56 96 VAL A O 1
ATOM 796 N N . LYS A 1 97 ? -14.398 -4.699 -15.233 1.00 88.50 97 LYS A N 1
ATOM 797 C CA . LYS A 1 97 ? -15.197 -4.858 -16.457 1.00 88.50 97 LYS A CA 1
ATOM 798 C C . LYS A 1 97 ? -15.026 -3.681 -17.412 1.00 88.50 97 LYS A C 1
ATOM 800 O O . LYS A 1 97 ? -14.889 -3.902 -18.611 1.00 88.50 97 LYS A O 1
ATOM 805 N N . SER A 1 98 ? -15.052 -2.455 -16.894 1.00 90.81 98 SER A N 1
ATOM 806 C CA . SER A 1 98 ? -14.890 -1.249 -17.705 1.00 90.81 98 SER A CA 1
ATOM 807 C C . SER A 1 98 ? -13.506 -1.146 -18.338 1.00 90.81 98 SER A C 1
ATOM 809 O O . SER A 1 98 ? -13.411 -0.633 -19.442 1.00 90.81 98 SER A O 1
ATOM 811 N N . SER A 1 99 ? -12.456 -1.605 -17.656 1.00 87.69 99 SER A N 1
ATOM 812 C CA . SER A 1 9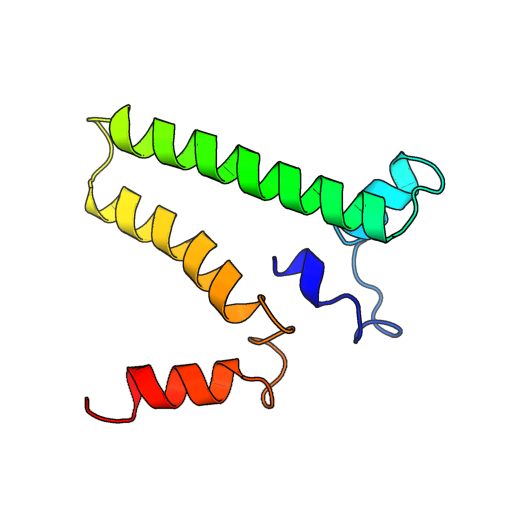9 ? -11.080 -1.436 -18.132 1.00 87.69 99 SER A CA 1
ATOM 813 C C . SER A 1 99 ? -10.575 -2.578 -19.013 1.00 87.69 99 SER A C 1
ATOM 815 O O . SER A 1 99 ? -9.734 -2.337 -19.871 1.00 87.69 99 SER A O 1
ATOM 817 N N . LEU A 1 100 ? -11.017 -3.821 -18.777 1.00 89.69 100 LEU A N 1
ATOM 818 C CA . LEU A 1 100 ? -10.444 -5.011 -19.431 1.00 89.69 100 LEU A CA 1
ATOM 819 C C . LEU A 1 100 ? -11.393 -5.717 -20.400 1.00 89.69 100 LEU A C 1
ATOM 821 O O . LEU A 1 100 ? -10.933 -6.469 -21.254 1.00 89.69 100 LEU A O 1
ATOM 825 N N . ILE A 1 101 ? -12.706 -5.538 -20.236 1.00 93.50 101 ILE A N 1
ATOM 826 C CA . ILE A 1 101 ? -13.716 -6.291 -20.998 1.00 93.50 101 ILE A CA 1
ATOM 827 C C . ILE A 1 101 ? -14.430 -5.390 -21.998 1.00 93.50 101 ILE A C 1
ATOM 829 O O . ILE A 1 101 ? -14.674 -5.793 -23.133 1.00 93.50 101 ILE A O 1
ATOM 833 N N . LYS A 1 102 ? -14.806 -4.185 -21.567 1.00 91.06 102 LYS A N 1
ATOM 834 C CA . LYS A 1 102 ? -15.483 -3.221 -22.428 1.00 91.06 102 LYS A CA 1
ATOM 835 C C . LYS A 1 102 ? -14.446 -2.479 -23.278 1.00 91.06 102 LYS A C 1
ATOM 837 O O . LYS A 1 102 ? -13.492 -1.954 -22.709 1.00 91.06 102 LYS A O 1
ATOM 842 N N . PRO A 1 103 ? -14.625 -2.424 -24.608 1.00 87.06 103 PRO A N 1
ATOM 843 C CA . PRO A 1 103 ? -13.871 -1.508 -25.453 1.00 87.06 103 PRO A CA 1
ATOM 844 C C . PRO A 1 103 ? -14.080 -0.059 -25.002 1.00 87.06 103 PRO A C 1
ATOM 846 O O . PRO A 1 103 ? -15.127 0.258 -24.427 1.00 87.06 103 PRO A O 1
ATOM 849 N N . LEU A 1 104 ? -13.081 0.783 -25.275 1.00 80.06 104 LEU A N 1
ATOM 850 C CA . LEU A 1 104 ? -13.152 2.233 -25.073 1.00 80.06 104 LEU A CA 1
ATOM 851 C C . LEU A 1 104 ? -14.184 2.882 -26.000 1.00 80.06 104 LEU A C 1
ATOM 853 O O . LEU A 1 104 ? -14.262 2.455 -27.176 1.00 80.06 104 LEU A O 1
#

Radius of gyration: 16.89 Å; chains: 1; bounding box: 41×27×50 Å

Secondary structure (DSSP, 8-state):
-HHHHTTTT-SSS--PPPHHHHHHHHTTS--HHHHHHHHHHHHHHHHHHHHHHHHH-TTS-HHHHHHHHHHHHHHHHHHSSS-TTT-TTSHHHHHHIIIIIS--

pLDDT: mean 78.73, std 15.61, range [36.97, 94.0]

Foldseek 3Di:
DLLPFCPPPPPDDPDDQGQLRVVCVVVVHDDSVVSVVVVVVVVVVVVVVLVVCLPPDPPDDNVVSVVVVVVVVVVCLCRVNHVNPVDCPDPVVVVCCVPPPDDD

Organism: Populus trichocarpa (NCBI:txid3694)